Protein AF-A0A139Q4Y0-F1 (afdb_monomer_lite)

Secondary structure (DSSP, 8-state):
-PPPHHHHHHHHHHHHHHHHHHHHHHHHHHHHHHHHHHHHHHHHHHHHHHHHHHHHHHHHHHHHHHHHHHHHHTT-HHHHHHHHHHHHHHHHHHHHHHHHHHHHH--

Foldseek 3Di:
DDDDPVRVVVVVVVVVVVVVVVVVVVVVVVVVVVVVVVVVVVVLVVVLVVLLVVLVVQLVVLVVQLVVLVVVCVVPVVSSVVSNVVSVVSNVVSVVSNVVSVVVVVD

Radius of gyration: 31.92 Å; chains: 1; bounding box: 66×13×91 Å

Sequence (107 aa):
MKKTMLEKTIDYIAKQNQRVRQQQIRHHEVIQKQKKLQKEQFYRLTQGESGIRHSRLGVKCGYATLTGGLITTLFSPWNGLGIMTIGGITVLSNLYHIKRIEAKLKK

Organism: Streptococcus oralis (NCBI:txid1303)

Structure (mmCIF, N/CA/C/O backbone):
data_AF-A0A139Q4Y0-F1
#
_entry.id   AF-A0A139Q4Y0-F1
#
loop_
_atom_site.group_PDB
_atom_site.id
_atom_site.type_symbol
_atom_site.label_atom_id
_atom_site.label_alt_id
_atom_site.label_comp_id
_atom_site.label_asym_id
_atom_site.label_entity_id
_atom_site.label_seq_id
_atom_site.pdbx_PDB_ins_code
_atom_site.Cartn_x
_atom_site.Cartn_y
_atom_site.Cartn_z
_atom_site.occupancy
_atom_site.B_iso_or_equiv
_atom_site.auth_seq_id
_atom_site.auth_comp_id
_atom_site.auth_asym_id
_atom_site.auth_atom_id
_atom_site.pdbx_PDB_model_num
ATOM 1 N N . MET A 1 1 ? -37.934 -5.855 61.902 1.00 52.56 1 MET A N 1
ATOM 2 C CA . MET A 1 1 ? -37.779 -4.384 62.001 1.00 52.56 1 MET A CA 1
ATOM 3 C C . MET A 1 1 ? -37.779 -3.785 60.602 1.00 52.56 1 MET A C 1
ATOM 5 O O . MET A 1 1 ? -37.134 -4.343 59.721 1.00 52.56 1 MET A O 1
ATOM 9 N N . LYS A 1 2 ? -38.541 -2.710 60.363 1.00 59.38 2 LYS A N 1
ATOM 10 C CA . LYS A 1 2 ? -38.545 -2.004 59.069 1.00 59.38 2 LYS A CA 1
ATOM 11 C C . LYS A 1 2 ? -37.318 -1.087 59.016 1.00 59.38 2 LYS A C 1
ATOM 13 O O . LYS A 1 2 ? -37.144 -0.295 59.935 1.00 59.38 2 LYS A O 1
ATOM 18 N N . LYS A 1 3 ? -36.500 -1.189 57.959 1.00 67.19 3 LYS A N 1
ATOM 19 C CA . LYS A 1 3 ? -35.379 -0.260 57.720 1.00 67.19 3 LYS A CA 1
ATOM 20 C C . LYS A 1 3 ? -35.887 1.181 57.732 1.00 67.19 3 LYS A C 1
ATOM 22 O O . LYS A 1 3 ? -36.920 1.471 57.112 1.00 67.19 3 LYS A O 1
ATOM 27 N N . THR A 1 4 ? -35.161 2.055 58.418 1.00 78.62 4 THR A N 1
ATOM 28 C CA . THR A 1 4 ? -35.503 3.480 58.511 1.00 78.62 4 THR A CA 1
ATOM 29 C C . THR A 1 4 ? -35.376 4.148 57.137 1.00 78.62 4 THR A C 1
ATOM 31 O O . THR A 1 4 ? -34.664 3.659 56.255 1.00 78.62 4 THR A O 1
ATOM 34 N N . MET A 1 5 ? -36.086 5.260 56.908 1.00 77.19 5 MET A N 1
ATOM 35 C CA . MET A 1 5 ? -36.006 5.975 55.620 1.00 77.19 5 MET A CA 1
ATOM 36 C C . MET A 1 5 ? -34.571 6.408 55.286 1.00 77.19 5 MET A C 1
ATOM 38 O O . MET A 1 5 ? -34.197 6.430 54.119 1.00 77.19 5 MET A O 1
ATOM 42 N N . LEU A 1 6 ? -33.753 6.670 56.306 1.00 77.62 6 LEU A N 1
ATOM 43 C CA . LEU A 1 6 ? -32.360 7.080 56.163 1.00 77.62 6 LEU A CA 1
ATOM 44 C C . LEU A 1 6 ? -31.473 5.936 55.640 1.00 77.62 6 LEU A C 1
ATOM 46 O O . LEU A 1 6 ? -30.736 6.121 54.674 1.00 77.62 6 LEU A O 1
ATOM 50 N N . GLU A 1 7 ? -31.626 4.724 56.185 1.00 77.38 7 GLU A N 1
ATOM 51 C CA . GLU A 1 7 ? -30.926 3.527 55.694 1.00 77.38 7 GLU A CA 1
ATOM 52 C C . GLU A 1 7 ? -31.316 3.172 54.256 1.00 77.38 7 GLU A C 1
ATOM 54 O O . GLU A 1 7 ? -30.459 2.786 53.465 1.00 77.38 7 GLU A O 1
ATOM 59 N N . LYS A 1 8 ? -32.596 3.329 53.888 1.00 82.06 8 LYS A N 1
ATOM 60 C CA . LYS A 1 8 ? -33.056 3.093 52.508 1.00 82.06 8 LYS A CA 1
ATOM 61 C C . LYS A 1 8 ? -32.425 4.072 51.518 1.00 82.06 8 LYS A C 1
ATOM 63 O O . LYS A 1 8 ? -32.078 3.664 50.411 1.00 82.06 8 LYS A O 1
ATOM 68 N N . THR A 1 9 ? -32.262 5.334 51.908 1.00 82.25 9 THR A N 1
ATOM 69 C CA . THR A 1 9 ? -31.626 6.363 51.073 1.00 82.25 9 THR A CA 1
ATOM 70 C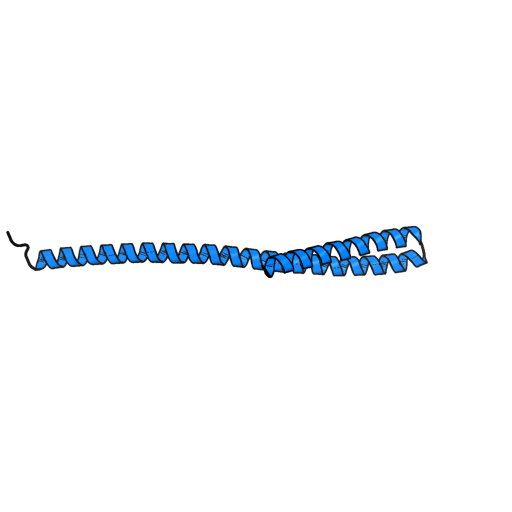 C . THR A 1 9 ? -30.131 6.097 50.900 1.00 82.25 9 THR A C 1
ATOM 72 O O . THR A 1 9 ? -29.624 6.203 49.784 1.00 82.25 9 THR A O 1
ATOM 75 N N . ILE A 1 10 ? -29.432 5.671 51.958 1.00 85.56 10 ILE A N 1
ATOM 76 C CA . ILE A 1 10 ? -28.011 5.292 51.886 1.00 85.56 10 ILE A CA 1
ATOM 77 C C . ILE A 1 10 ? -27.817 4.070 50.974 1.00 85.56 10 ILE A C 1
ATOM 79 O O . ILE A 1 10 ? -26.978 4.113 50.072 1.00 85.56 10 ILE A O 1
ATOM 83 N N . ASP A 1 11 ? -28.636 3.022 51.140 1.00 85.00 11 ASP A N 1
ATOM 84 C CA . ASP A 1 11 ? -28.620 1.835 50.267 1.00 85.00 11 ASP A CA 1
ATOM 85 C C . ASP A 1 11 ? -28.881 2.227 48.801 1.00 85.00 11 ASP A C 1
ATOM 87 O O . ASP A 1 11 ? -28.227 1.731 47.881 1.00 85.00 11 ASP A O 1
ATOM 91 N N . TYR A 1 12 ? -29.822 3.148 48.565 1.00 85.62 12 TYR A N 1
ATOM 92 C CA . TYR A 1 12 ? -30.154 3.631 47.227 1.00 85.62 12 TYR A CA 1
ATOM 93 C C . TYR A 1 12 ? -28.986 4.384 46.573 1.00 85.62 12 TYR A C 1
ATOM 95 O O . TYR A 1 12 ? -28.646 4.095 45.422 1.00 85.62 12 TYR A O 1
ATOM 103 N N . ILE A 1 13 ? -28.331 5.294 47.302 1.00 86.88 13 ILE A N 1
ATOM 104 C CA . ILE A 1 13 ? -27.165 6.049 46.815 1.00 86.88 13 ILE A CA 1
ATOM 105 C C . ILE A 1 13 ? -25.997 5.105 46.517 1.00 86.88 13 ILE A C 1
ATOM 107 O O . ILE A 1 13 ? -25.391 5.208 45.449 1.00 86.88 13 ILE A O 1
ATOM 111 N N . ALA A 1 14 ? -25.711 4.142 47.399 1.00 88.00 14 ALA A N 1
ATOM 112 C CA . ALA A 1 14 ? -24.658 3.152 47.180 1.00 88.00 14 ALA A CA 1
ATOM 113 C C . ALA A 1 14 ? -24.908 2.333 45.901 1.00 88.00 14 ALA A C 1
ATOM 115 O O . ALA A 1 14 ? -24.014 2.171 45.065 1.00 88.00 14 ALA A O 1
ATOM 116 N N . LYS A 1 15 ? -26.156 1.895 45.689 1.00 88.88 15 LYS A N 1
ATOM 117 C CA . LYS A 1 15 ? -26.559 1.122 44.506 1.00 88.88 15 LYS A CA 1
ATOM 118 C C . LYS A 1 15 ? -26.484 1.946 43.219 1.00 88.88 15 LYS A C 1
ATOM 120 O O . LYS A 1 15 ? -26.072 1.421 42.185 1.00 88.88 15 LYS A O 1
ATOM 125 N N . GLN A 1 16 ? -26.853 3.227 43.2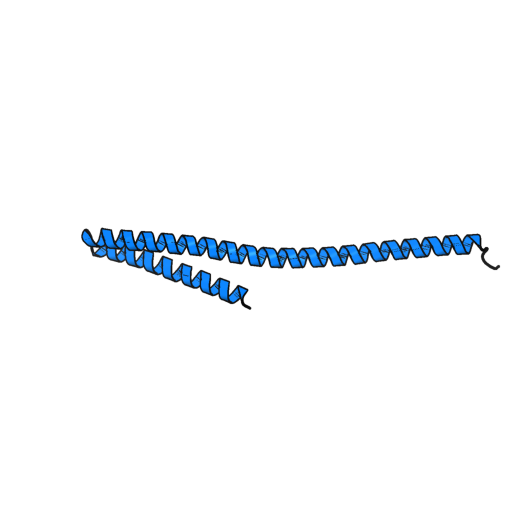69 1.00 86.62 16 GLN A N 1
ATOM 126 C CA . GLN A 1 16 ? -26.707 4.149 42.138 1.00 86.62 16 GLN A CA 1
ATOM 127 C C . GLN A 1 16 ? -25.235 4.380 41.792 1.00 86.62 16 GLN A C 1
ATOM 129 O O . GLN A 1 16 ? -24.847 4.241 40.635 1.00 86.62 16 GLN A O 1
ATOM 134 N N . ASN A 1 17 ? -24.391 4.627 42.792 1.00 89.19 17 ASN A N 1
ATOM 135 C CA . ASN A 1 17 ? -22.966 4.871 42.585 1.00 89.19 17 ASN A CA 1
ATOM 136 C C . ASN A 1 17 ? -22.256 3.639 41.984 1.00 89.19 17 ASN A C 1
ATOM 138 O O . ASN A 1 17 ? -21.430 3.751 41.076 1.00 89.19 17 ASN A O 1
ATOM 142 N N . GLN A 1 18 ? -22.653 2.434 42.407 1.00 88.56 18 GLN A N 1
ATOM 143 C CA . GLN A 1 18 ? -22.175 1.182 41.821 1.00 88.56 18 GLN A CA 1
ATOM 144 C C . GLN A 1 18 ? -22.618 1.003 40.357 1.00 88.56 18 GLN A C 1
ATOM 146 O O . GLN A 1 18 ? -21.817 0.574 39.523 1.00 88.56 18 GLN A O 1
ATOM 151 N N . ARG A 1 19 ? -23.860 1.371 40.011 1.00 89.12 19 ARG A N 1
ATOM 152 C CA . ARG A 1 19 ? -24.363 1.336 38.622 1.00 89.12 19 ARG A CA 1
ATOM 153 C C . ARG A 1 19 ? -23.633 2.327 37.721 1.00 89.12 19 ARG A C 1
ATOM 155 O O . ARG A 1 19 ? -23.260 1.952 36.611 1.00 89.12 19 ARG A O 1
ATOM 162 N N . VAL A 1 20 ? -23.397 3.547 38.204 1.00 88.81 20 VAL A N 1
ATOM 163 C CA . VAL A 1 20 ? -22.661 4.589 37.472 1.00 88.81 20 VAL A CA 1
ATOM 164 C C . VAL A 1 20 ? -21.223 4.143 37.210 1.00 88.81 20 VAL A C 1
ATOM 166 O O . VAL A 1 20 ? -20.762 4.218 36.072 1.00 88.81 20 VAL A O 1
ATOM 169 N N . ARG A 1 21 ? -20.536 3.575 38.214 1.00 87.00 21 ARG A N 1
ATOM 170 C CA . ARG A 1 21 ? -19.193 2.999 38.026 1.00 87.00 21 ARG A CA 1
ATOM 171 C C . ARG A 1 21 ? -19.182 1.879 36.988 1.00 87.00 21 ARG A C 1
ATOM 173 O O . ARG A 1 21 ? -18.333 1.874 36.102 1.00 87.00 21 ARG A O 1
ATOM 180 N N . GLN A 1 22 ? -20.137 0.952 37.052 1.00 87.94 22 GLN A N 1
ATOM 181 C CA . GLN A 1 22 ? -20.239 -0.121 36.059 1.00 87.94 22 GLN A CA 1
ATOM 182 C C . GLN A 1 22 ? -20.533 0.408 34.651 1.00 87.94 22 GLN A C 1
ATOM 184 O O . GLN A 1 22 ? -19.983 -0.106 33.679 1.00 87.94 22 GLN A O 1
ATOM 189 N N . GLN A 1 23 ? -21.375 1.435 34.519 1.00 86.31 23 GLN A N 1
ATOM 190 C CA . GLN A 1 23 ? -21.620 2.087 33.234 1.00 86.31 23 GLN A CA 1
ATOM 191 C C . GLN A 1 23 ? -20.350 2.748 32.697 1.00 86.31 23 GLN A C 1
ATOM 193 O O . GLN A 1 23 ? -20.006 2.505 31.544 1.00 86.31 23 GLN A O 1
ATOM 198 N N . GLN A 1 24 ? -19.619 3.507 33.518 1.00 86.50 24 GLN A N 1
ATOM 199 C CA . GLN A 1 24 ? -18.354 4.124 33.108 1.00 86.50 24 GLN A CA 1
ATOM 200 C C . GLN A 1 24 ? -17.345 3.093 32.597 1.00 86.50 24 GLN A C 1
ATOM 202 O O . GLN A 1 24 ? -16.759 3.307 31.538 1.00 86.50 24 GLN A O 1
ATOM 207 N N . ILE A 1 25 ? -17.184 1.965 33.295 1.00 88.81 25 ILE A N 1
ATOM 208 C CA . ILE A 1 25 ? -16.272 0.890 32.875 1.00 88.81 25 ILE A CA 1
ATOM 209 C C . ILE A 1 25 ? -16.696 0.332 31.510 1.00 88.81 25 ILE A C 1
ATOM 211 O O . ILE A 1 25 ? -15.881 0.278 30.591 1.00 88.81 25 ILE A O 1
ATOM 215 N N . ARG A 1 26 ? -17.987 0.018 31.328 1.00 86.88 26 ARG A N 1
ATOM 216 C CA . ARG A 1 26 ? -18.508 -0.478 30.042 1.00 86.88 26 ARG A CA 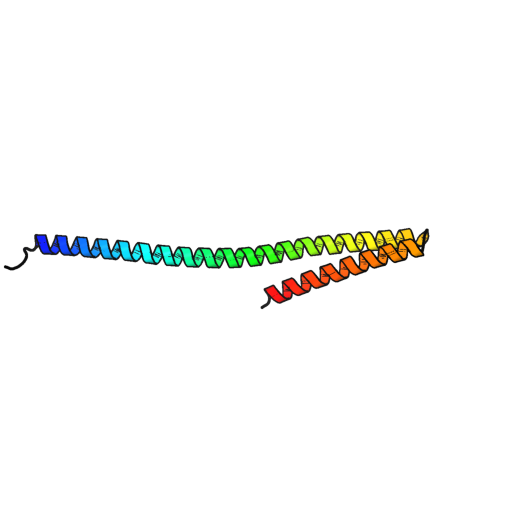1
ATOM 217 C C . ARG A 1 26 ? -18.308 0.523 28.904 1.00 86.88 26 ARG A C 1
ATOM 219 O O . ARG A 1 26 ? -17.881 0.138 27.819 1.00 86.88 26 ARG A O 1
ATOM 226 N N . HIS A 1 27 ? -18.591 1.805 29.133 1.00 84.75 27 HIS A N 1
ATOM 227 C CA . HIS A 1 27 ? -18.379 2.842 28.122 1.00 84.75 27 HIS A CA 1
ATOM 228 C C . HIS A 1 27 ? -16.899 2.983 27.769 1.00 84.75 27 HIS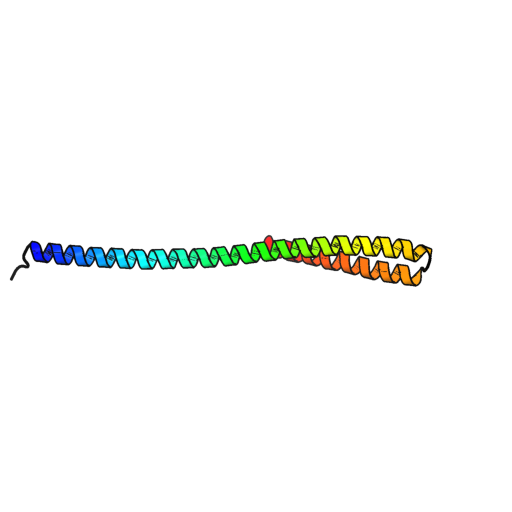 A C 1
ATOM 230 O O . HIS A 1 27 ? -16.560 3.090 26.591 1.00 84.75 27 HIS A O 1
ATOM 236 N N . HIS A 1 28 ? -16.015 2.927 28.764 1.00 86.94 28 HIS A N 1
ATOM 237 C CA . HIS A 1 28 ? -14.579 3.012 28.543 1.00 86.94 28 HIS A CA 1
ATOM 238 C C . HIS A 1 28 ? -14.065 1.840 27.696 1.00 86.94 28 HIS A C 1
ATOM 240 O O . HIS A 1 28 ? -13.335 2.056 26.729 1.00 86.94 28 HIS A O 1
ATOM 246 N N . GLU A 1 29 ? -14.502 0.614 27.987 1.00 88.25 29 GLU A N 1
ATOM 247 C CA . GLU A 1 29 ? -14.151 -0.574 27.203 1.00 88.25 29 GLU A CA 1
ATOM 248 C C . GLU A 1 29 ? -14.656 -0.498 25.758 1.00 88.25 29 GLU A C 1
ATOM 250 O O . GLU A 1 29 ? -13.920 -0.827 24.825 1.00 88.25 29 GLU A O 1
ATOM 255 N N . VAL A 1 30 ? -15.893 -0.036 25.545 1.00 90.75 30 VAL A N 1
ATOM 256 C CA . VAL A 1 30 ? -16.457 0.138 24.198 1.00 90.75 30 VAL A CA 1
ATOM 257 C C . VAL A 1 30 ? -15.675 1.193 23.413 1.00 90.75 30 VAL A C 1
ATOM 259 O O . VAL A 1 30 ? -15.307 0.950 22.263 1.00 90.75 30 VAL A O 1
ATOM 262 N N . ILE A 1 31 ? -15.349 2.331 24.034 1.00 89.88 31 ILE A N 1
ATOM 263 C CA . ILE A 1 31 ? -14.556 3.397 23.404 1.00 89.88 31 ILE A CA 1
ATOM 264 C C . ILE A 1 31 ? -13.144 2.901 23.075 1.00 89.88 31 ILE A C 1
ATOM 266 O O . ILE A 1 31 ? -12.636 3.174 21.987 1.00 89.88 31 ILE A O 1
ATOM 270 N N . GLN A 1 32 ? -12.505 2.145 23.972 1.00 88.00 32 GLN A N 1
ATOM 271 C CA . GLN A 1 32 ? -11.190 1.565 23.701 1.00 88.00 32 GLN A CA 1
ATOM 272 C C . GLN A 1 32 ? -11.230 0.570 22.537 1.00 88.00 32 GLN A C 1
ATOM 274 O O . GLN A 1 32 ? -10.362 0.620 21.662 1.00 88.00 32 GLN A O 1
ATOM 279 N N . LYS A 1 33 ? -12.252 -0.293 22.478 1.00 88.38 33 LYS A N 1
ATOM 280 C CA . LYS A 1 33 ? -12.448 -1.221 21.355 1.00 88.38 33 LYS A CA 1
ATOM 281 C C . LYS A 1 33 ? -12.619 -0.468 20.035 1.00 88.38 33 LYS A C 1
ATOM 283 O O . LYS A 1 33 ? -11.951 -0.811 19.061 1.00 88.38 33 LYS A O 1
ATOM 288 N N . GLN A 1 34 ? -13.429 0.593 20.013 1.00 84.56 34 GLN A N 1
ATOM 289 C CA . GLN A 1 34 ? -13.601 1.425 18.818 1.00 84.56 34 GLN A CA 1
ATOM 290 C C . GLN A 1 34 ? -12.308 2.139 18.404 1.00 84.56 34 GLN A C 1
ATOM 292 O O . GLN A 1 34 ? -11.955 2.113 17.228 1.00 84.56 34 GLN A O 1
ATOM 297 N N . LYS A 1 35 ? -11.550 2.710 19.352 1.00 86.25 35 LYS A N 1
ATOM 298 C CA . LYS A 1 35 ? -10.245 3.328 19.060 1.00 86.25 35 LYS A CA 1
ATOM 299 C C . LYS A 1 35 ? -9.254 2.331 18.466 1.00 86.25 35 LYS A C 1
ATOM 301 O O . LYS A 1 35 ? -8.520 2.683 17.547 1.00 86.25 35 LYS A O 1
ATOM 306 N N . LYS A 1 36 ? -9.221 1.095 18.975 1.00 86.69 36 LYS A N 1
ATOM 307 C CA . LYS A 1 36 ? -8.326 0.048 18.463 1.00 86.69 36 LYS A CA 1
ATOM 308 C C . LYS A 1 36 ? -8.682 -0.330 17.022 1.00 86.69 36 LYS A C 1
ATOM 310 O O . LYS A 1 36 ? -7.791 -0.360 16.179 1.00 86.69 36 LYS A O 1
ATOM 315 N N . LEU A 1 37 ? -9.972 -0.520 16.738 1.00 84.25 37 LEU A N 1
ATOM 316 C CA . LEU A 1 37 ? -10.486 -0.781 15.389 1.00 84.25 37 LEU A CA 1
ATOM 317 C C . LEU A 1 37 ? -10.170 0.366 14.419 1.00 84.25 37 LEU A C 1
ATOM 319 O O . LEU A 1 37 ? -9.613 0.122 13.350 1.00 84.25 37 LEU A O 1
ATOM 323 N N . GLN A 1 38 ? -10.442 1.615 14.810 1.00 80.44 38 GLN A N 1
ATOM 324 C CA . GLN A 1 38 ? -10.126 2.783 13.982 1.00 80.44 38 GLN A CA 1
ATOM 325 C C . GLN A 1 38 ? -8.625 2.915 13.717 1.00 80.44 38 GLN A C 1
ATOM 327 O O . GLN A 1 38 ? -8.225 3.193 12.591 1.00 80.44 38 GLN A O 1
ATOM 332 N N . LYS A 1 39 ? -7.777 2.690 14.728 1.00 79.25 39 LYS A N 1
ATOM 333 C CA . LYS A 1 39 ? -6.319 2.775 14.574 1.00 79.25 39 LYS A CA 1
ATOM 334 C C . LYS A 1 39 ? -5.790 1.714 13.612 1.00 79.25 39 LYS A C 1
ATOM 336 O O . LYS A 1 39 ? -4.892 2.005 12.829 1.00 79.25 39 LYS A O 1
ATOM 341 N N . GLU A 1 40 ? -6.350 0.507 13.643 1.00 80.06 40 GLU A N 1
ATOM 342 C CA . GLU A 1 40 ? -5.967 -0.569 12.729 1.00 80.06 40 GLU A CA 1
ATOM 343 C C . GLU A 1 40 ? -6.419 -0.287 11.289 1.00 80.06 40 GLU A C 1
ATOM 345 O O . GLU A 1 40 ? -5.637 -0.460 10.355 1.00 80.06 40 GLU A O 1
ATOM 350 N N . GLN A 1 41 ? -7.642 0.219 11.101 1.00 77.19 41 GLN A N 1
ATOM 351 C CA . GLN A 1 41 ? -8.127 0.658 9.789 1.00 77.19 41 GLN A CA 1
ATOM 352 C C . GLN A 1 41 ? -7.284 1.808 9.233 1.00 77.19 41 GLN A C 1
ATOM 354 O O . GLN A 1 41 ? -6.841 1.747 8.088 1.00 77.19 41 GLN A O 1
ATOM 359 N N . PHE A 1 42 ? -6.995 2.817 10.056 1.00 75.75 42 PHE A N 1
ATOM 360 C CA . PHE A 1 42 ? -6.161 3.949 9.665 1.00 75.75 42 PHE A CA 1
ATOM 361 C C . PHE A 1 42 ? -4.743 3.498 9.310 1.00 75.75 42 PHE A C 1
ATOM 363 O O . PHE A 1 42 ? -4.231 3.873 8.264 1.00 75.75 42 PHE A O 1
ATOM 370 N N . TYR A 1 43 ? -4.139 2.613 10.107 1.00 72.94 43 TYR A N 1
ATOM 371 C CA . TYR A 1 43 ? -2.822 2.051 9.811 1.00 72.94 43 TYR A CA 1
ATOM 372 C C . TYR A 1 43 ? -2.794 1.315 8.465 1.00 72.94 43 TYR A C 1
ATOM 374 O O . TYR A 1 43 ? -1.870 1.519 7.683 1.00 72.94 43 TYR A O 1
ATOM 382 N N . ARG A 1 44 ? -3.819 0.510 8.150 1.00 69.75 44 ARG A N 1
ATOM 383 C CA . ARG A 1 44 ? -3.929 -0.174 6.849 1.00 69.75 44 ARG A CA 1
ATOM 384 C C . ARG A 1 44 ? -4.079 0.812 5.688 1.00 69.75 44 ARG A C 1
ATOM 386 O O . ARG A 1 44 ? -3.444 0.614 4.654 1.00 69.75 44 ARG A O 1
ATOM 393 N N . LEU A 1 45 ? -4.861 1.880 5.863 1.00 69.75 45 LEU A N 1
ATOM 394 C CA . LEU A 1 45 ? -5.008 2.951 4.870 1.00 69.75 45 LEU A CA 1
ATOM 395 C C . LEU A 1 45 ? -3.686 3.699 4.651 1.00 69.75 45 LEU A C 1
ATOM 397 O O . LEU A 1 45 ? -3.237 3.824 3.515 1.00 69.75 45 LEU A O 1
ATOM 401 N N . THR A 1 46 ? -3.007 4.108 5.727 1.00 70.69 46 THR A N 1
ATOM 402 C CA . THR A 1 46 ? -1.702 4.782 5.662 1.00 70.69 46 THR A CA 1
ATOM 403 C C . THR A 1 46 ? -0.616 3.871 5.080 1.00 70.69 46 THR A C 1
ATOM 405 O O . THR A 1 46 ? 0.244 4.330 4.328 1.00 70.69 46 THR A O 1
ATOM 408 N N . GLN A 1 47 ? -0.643 2.568 5.376 1.00 70.31 47 GLN A N 1
ATOM 409 C CA . GLN A 1 47 ? 0.267 1.581 4.784 1.00 70.31 47 GLN A CA 1
ATOM 410 C C . GLN A 1 47 ? -0.016 1.378 3.285 1.00 70.31 47 GLN A C 1
ATOM 412 O O . GLN A 1 47 ? 0.916 1.255 2.492 1.00 70.31 47 GLN A O 1
ATOM 417 N N . GLY A 1 48 ? -1.288 1.417 2.878 1.00 71.62 48 GLY A N 1
ATOM 418 C CA . GLY A 1 48 ? -1.692 1.450 1.473 1.00 71.62 48 GLY A CA 1
ATOM 419 C C . GLY A 1 48 ? -1.196 2.704 0.748 1.00 71.62 48 GLY A C 1
ATOM 420 O O . GLY A 1 48 ? -0.530 2.593 -0.279 1.00 71.62 48 GLY A O 1
ATOM 421 N N . GLU A 1 49 ? -1.442 3.894 1.300 1.00 72.38 49 GLU A N 1
ATOM 422 C CA . GLU A 1 49 ? -1.007 5.170 0.713 1.00 72.38 49 GLU A CA 1
ATOM 423 C C . GLU A 1 49 ? 0.514 5.309 0.638 1.00 72.38 49 GLU A C 1
ATOM 425 O O . GLU A 1 49 ? 1.053 5.736 -0.385 1.00 72.38 49 GLU A O 1
ATOM 430 N N . SER A 1 50 ? 1.228 4.942 1.704 1.00 71.38 50 SER A N 1
ATOM 431 C CA . SER A 1 50 ? 2.694 4.968 1.723 1.00 71.38 50 SER A CA 1
ATOM 432 C C . SER A 1 50 ? 3.288 3.965 0.734 1.00 71.38 50 SER A C 1
ATOM 434 O O . SER A 1 50 ? 4.230 4.313 0.019 1.00 71.38 50 SER A O 1
ATOM 436 N N . GLY A 1 51 ? 2.690 2.775 0.606 1.00 72.62 51 GLY A N 1
ATOM 437 C CA . GLY A 1 51 ? 3.033 1.795 -0.424 1.00 72.62 51 GLY A CA 1
ATOM 438 C C . GLY A 1 51 ? 2.819 2.332 -1.841 1.00 72.62 51 GLY A C 1
ATOM 439 O O . GLY A 1 51 ? 3.715 2.232 -2.677 1.00 72.62 51 GLY A O 1
ATOM 440 N N . ILE A 1 52 ? 1.685 2.994 -2.100 1.00 74.44 52 ILE A N 1
ATOM 441 C CA . ILE A 1 52 ? 1.403 3.643 -3.391 1.00 74.44 52 ILE A CA 1
ATOM 442 C C . ILE A 1 52 ? 2.411 4.766 -3.672 1.00 74.44 52 ILE A C 1
ATOM 444 O O . ILE A 1 52 ? 2.927 4.862 -4.787 1.00 74.44 52 ILE A O 1
ATOM 448 N N . ARG A 1 53 ? 2.743 5.604 -2.679 1.00 74.31 53 ARG A N 1
ATOM 449 C CA . ARG A 1 53 ? 3.756 6.667 -2.820 1.00 74.31 53 ARG A CA 1
ATOM 450 C C . ARG A 1 53 ? 5.132 6.105 -3.153 1.00 74.31 53 ARG A C 1
ATOM 452 O O . ARG A 1 53 ? 5.784 6.628 -4.056 1.00 74.31 53 ARG A O 1
ATOM 459 N N . HIS A 1 54 ? 5.563 5.061 -2.450 1.00 76.38 54 HIS A N 1
ATOM 460 C CA . HIS A 1 54 ? 6.859 4.433 -2.682 1.00 76.38 54 HIS A CA 1
ATOM 461 C C . HIS A 1 54 ? 6.931 3.821 -4.084 1.00 76.38 54 HIS A C 1
ATOM 463 O O . HIS A 1 54 ? 7.849 4.125 -4.844 1.00 76.38 54 HIS A O 1
ATOM 469 N N . SER A 1 55 ? 5.907 3.066 -4.489 1.00 77.50 55 SER A N 1
ATOM 470 C CA . SER A 1 55 ? 5.844 2.516 -5.843 1.00 77.50 55 SER A CA 1
ATOM 471 C C . SER A 1 55 ? 5.764 3.605 -6.916 1.00 77.50 55 SER A C 1
ATOM 473 O O . SER A 1 55 ? 6.382 3.467 -7.966 1.00 77.50 55 SER A O 1
ATOM 475 N N . ARG A 1 56 ? 5.093 4.738 -6.668 1.00 80.38 56 ARG A N 1
ATOM 476 C CA . ARG A 1 56 ? 5.062 5.868 -7.614 1.00 80.38 56 ARG A CA 1
ATOM 477 C C . ARG A 1 56 ? 6.440 6.511 -7.797 1.00 80.38 56 ARG A C 1
ATOM 479 O O . ARG A 1 56 ? 6.774 6.910 -8.912 1.00 80.38 56 ARG A O 1
ATOM 486 N N . LEU A 1 57 ? 7.245 6.599 -6.736 1.00 81.94 57 LEU A N 1
ATOM 487 C CA . LEU A 1 57 ? 8.650 7.011 -6.838 1.00 81.94 57 LEU A CA 1
ATOM 488 C C . LEU A 1 57 ? 9.476 5.975 -7.616 1.00 81.94 57 LEU A C 1
ATOM 490 O O . LEU A 1 57 ? 10.254 6.360 -8.485 1.00 81.94 57 LEU A O 1
ATOM 494 N N . GLY A 1 58 ? 9.239 4.682 -7.385 1.00 81.38 58 GLY A N 1
ATOM 495 C CA . GLY A 1 58 ? 9.857 3.591 -8.143 1.00 81.38 58 GLY A CA 1
ATOM 496 C C . GLY A 1 58 ? 9.536 3.629 -9.642 1.00 81.38 58 GLY A C 1
ATOM 497 O O . GLY A 1 58 ? 10.431 3.445 -10.463 1.00 81.38 58 GLY A O 1
ATOM 498 N N . VAL A 1 59 ? 8.298 3.969 -10.021 1.00 87.50 59 VAL A N 1
ATOM 499 C CA . VAL A 1 59 ? 7.910 4.191 -11.427 1.00 87.50 59 VAL A CA 1
ATOM 500 C C . VAL A 1 59 ? 8.680 5.365 -12.038 1.00 87.50 59 VAL A C 1
ATOM 502 O O . VAL A 1 59 ? 9.213 5.236 -13.136 1.00 87.50 59 VAL A O 1
ATOM 505 N N . LYS A 1 60 ? 8.780 6.504 -11.338 1.00 88.62 60 LYS A N 1
ATOM 506 C CA . LYS A 1 60 ? 9.553 7.665 -11.823 1.00 88.62 60 LYS A CA 1
ATOM 507 C C . LYS A 1 60 ? 11.032 7.325 -12.016 1.00 88.62 60 LYS A C 1
ATOM 509 O O . LYS A 1 60 ? 11.611 7.706 -13.028 1.00 88.62 60 LYS A O 1
ATOM 514 N N . CYS A 1 61 ? 11.614 6.594 -11.066 1.00 87.25 61 CYS A N 1
ATOM 515 C CA . CYS A 1 61 ? 12.986 6.107 -11.157 1.00 87.25 61 CYS A CA 1
ATOM 516 C C . CYS A 1 61 ? 13.164 5.194 -12.378 1.00 87.25 61 CYS A C 1
ATOM 518 O O . CYS A 1 61 ? 14.045 5.435 -13.195 1.00 87.25 61 CYS A O 1
ATOM 520 N N . GLY A 1 62 ? 12.262 4.228 -12.575 1.00 86.06 62 GLY A N 1
ATOM 521 C CA . GLY A 1 62 ? 12.303 3.333 -13.730 1.00 86.06 62 GLY A CA 1
ATOM 522 C C . GLY A 1 62 ? 12.203 4.063 -15.077 1.00 86.06 62 GLY A C 1
ATOM 523 O O . GLY A 1 62 ? 12.910 3.694 -16.012 1.00 86.06 62 GLY A O 1
ATOM 524 N N . TYR A 1 63 ? 11.413 5.141 -15.175 1.00 88.44 63 TYR A N 1
ATOM 525 C CA . TYR A 1 63 ? 11.392 6.000 -16.368 1.00 88.44 63 TYR A CA 1
ATOM 526 C C . TYR A 1 63 ? 12.712 6.746 -16.587 1.00 88.44 63 TYR A C 1
ATOM 528 O O . TYR A 1 63 ? 13.194 6.796 -17.714 1.00 88.44 63 TYR A O 1
ATOM 536 N N . ALA A 1 64 ? 13.325 7.287 -15.532 1.00 91.00 64 ALA A N 1
ATOM 537 C CA . ALA A 1 64 ? 14.649 7.898 -15.637 1.00 91.00 64 ALA A CA 1
ATOM 538 C C . ALA A 1 64 ? 15.711 6.879 -16.090 1.00 91.00 64 ALA A C 1
ATOM 540 O O . ALA A 1 64 ? 16.522 7.189 -16.961 1.00 91.00 64 ALA A O 1
ATOM 541 N N . THR A 1 65 ? 15.666 5.648 -15.569 1.00 89.31 65 THR A N 1
ATOM 542 C CA . THR A 1 65 ? 16.540 4.549 -16.004 1.00 89.31 65 THR A CA 1
ATOM 543 C C . THR A 1 65 ? 16.295 4.168 -17.463 1.00 89.31 65 THR A C 1
ATOM 545 O O . THR A 1 65 ? 17.257 3.966 -18.194 1.00 89.31 65 THR A O 1
ATOM 548 N N . LEU A 1 66 ? 15.038 4.118 -17.917 1.00 90.69 66 LEU A N 1
ATOM 549 C CA . LEU A 1 66 ? 14.699 3.876 -19.324 1.00 90.69 66 LEU A CA 1
ATOM 550 C C . LEU A 1 66 ? 15.293 4.948 -20.237 1.00 90.69 66 LEU A C 1
ATOM 552 O O . LEU A 1 66 ? 15.976 4.606 -21.196 1.00 90.69 66 LEU A O 1
ATOM 556 N N . THR A 1 67 ? 15.089 6.229 -19.921 1.00 90.69 67 THR A N 1
ATOM 557 C CA . THR A 1 67 ? 15.648 7.341 -20.702 1.00 90.69 67 THR A CA 1
ATOM 558 C C . THR A 1 67 ? 17.176 7.312 -20.702 1.00 90.69 67 THR A C 1
ATOM 560 O O . THR A 1 67 ? 17.790 7.481 -21.752 1.00 90.69 67 THR A O 1
ATOM 563 N N . GLY A 1 68 ? 17.797 7.036 -19.551 1.00 89.75 68 GLY A N 1
ATOM 564 C CA . GLY A 1 68 ? 19.245 6.864 -19.444 1.00 89.75 68 GLY A CA 1
ATOM 565 C C . GLY A 1 68 ? 19.755 5.711 -20.308 1.00 89.75 68 GLY A C 1
ATOM 566 O O . GLY A 1 68 ? 20.683 5.898 -21.085 1.00 89.75 68 GLY A O 1
ATOM 567 N N . GLY A 1 69 ? 19.098 4.550 -20.252 1.00 90.81 69 GLY A N 1
ATOM 568 C CA . GLY A 1 69 ? 19.426 3.400 -21.092 1.00 90.81 69 GLY A CA 1
ATOM 569 C C . GLY A 1 69 ? 19.248 3.683 -22.583 1.00 90.81 69 GLY A C 1
ATOM 570 O O . GLY A 1 69 ? 20.069 3.250 -23.386 1.00 90.81 69 GLY A O 1
ATOM 571 N N . LEU A 1 70 ? 18.244 4.473 -22.960 1.00 92.00 70 LEU A N 1
ATOM 572 C CA . LEU A 1 70 ? 17.991 4.874 -24.345 1.00 92.00 70 LEU A CA 1
ATOM 573 C C . LEU A 1 70 ? 19.110 5.785 -24.875 1.00 92.00 70 LEU A C 1
ATOM 575 O O . LEU A 1 70 ? 19.610 5.563 -25.974 1.00 92.00 70 LEU A O 1
ATOM 579 N N . ILE A 1 71 ? 19.586 6.731 -24.059 1.00 92.50 71 ILE A N 1
ATOM 580 C CA . ILE A 1 71 ? 20.764 7.555 -24.377 1.00 92.50 71 ILE A CA 1
ATOM 581 C C . ILE A 1 71 ? 22.023 6.683 -24.457 1.00 92.50 71 ILE A C 1
ATOM 583 O O . ILE A 1 71 ? 22.794 6.797 -25.406 1.00 92.50 71 ILE A O 1
ATOM 587 N N . THR A 1 72 ? 22.232 5.773 -23.501 1.00 90.75 72 THR A N 1
ATOM 588 C CA . THR A 1 72 ? 23.384 4.859 -23.510 1.00 90.75 72 THR A CA 1
ATOM 589 C C . THR A 1 72 ? 23.365 3.924 -24.717 1.00 90.75 72 THR A C 1
ATOM 591 O O . THR A 1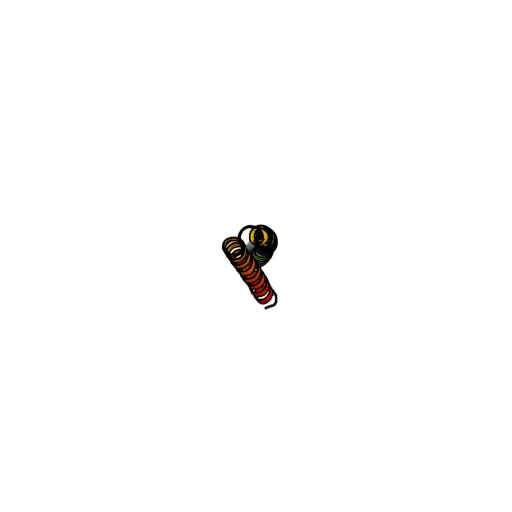 72 ? 24.428 3.603 -25.237 1.00 90.75 72 THR A O 1
ATOM 594 N N . THR A 1 73 ? 22.188 3.546 -25.221 1.00 91.81 73 THR A N 1
ATOM 595 C CA . THR A 1 73 ? 22.037 2.699 -26.418 1.00 91.81 73 THR A CA 1
ATOM 596 C C . THR A 1 73 ? 22.649 3.356 -27.658 1.00 91.81 73 THR A C 1
ATOM 598 O O . THR A 1 73 ? 23.172 2.646 -28.512 1.00 91.81 73 THR A O 1
ATOM 601 N N . LEU A 1 74 ? 22.669 4.695 -27.730 1.00 91.56 74 LEU A N 1
ATOM 602 C CA . LEU A 1 74 ? 23.288 5.439 -28.836 1.00 91.56 74 LEU A CA 1
ATOM 603 C C . LEU A 1 74 ? 24.809 5.231 -28.922 1.00 91.56 74 LEU A C 1
ATOM 605 O O . LEU A 1 74 ? 25.373 5.320 -30.007 1.00 91.56 74 LEU A O 1
ATOM 609 N N . PHE A 1 75 ? 25.468 4.945 -27.794 1.00 91.06 75 PHE A N 1
ATOM 610 C CA . PHE A 1 75 ? 26.927 4.780 -27.709 1.00 91.06 75 PHE A CA 1
ATOM 611 C C . PHE A 1 75 ? 27.355 3.339 -27.402 1.00 91.06 75 PHE A C 1
ATOM 613 O O . PHE A 1 75 ? 28.463 2.927 -27.730 1.00 91.06 75 PHE A O 1
ATOM 620 N N . SER A 1 76 ? 26.488 2.560 -26.758 1.00 90.31 76 SER A N 1
ATOM 621 C CA . SER A 1 76 ? 26.727 1.173 -26.376 1.00 90.31 76 SER A CA 1
ATOM 622 C C . SER A 1 76 ? 25.402 0.403 -26.408 1.00 90.31 76 SER A C 1
ATOM 624 O O . SER A 1 76 ? 24.700 0.330 -25.393 1.00 90.31 76 SER A O 1
ATOM 626 N N . PRO A 1 77 ? 25.038 -0.176 -27.568 1.00 89.19 77 PRO A N 1
ATOM 627 C CA . PRO A 1 77 ? 23.714 -0.756 -27.786 1.00 89.19 77 PRO A CA 1
ATOM 628 C C . PRO A 1 77 ? 23.354 -1.860 -26.790 1.00 89.19 77 PRO A C 1
ATOM 630 O O . PRO A 1 77 ? 22.250 -1.878 -26.253 1.00 89.19 77 PRO A O 1
ATOM 633 N N . TRP A 1 78 ? 24.299 -2.755 -26.487 1.00 92.38 78 TRP A N 1
ATOM 634 C CA . TRP A 1 78 ? 24.054 -3.884 -25.586 1.00 92.38 78 TRP A CA 1
ATOM 635 C C . TRP A 1 78 ? 23.893 -3.449 -24.124 1.00 92.38 78 TRP A C 1
ATOM 637 O O . TRP A 1 78 ? 22.982 -3.900 -23.428 1.00 92.38 78 TRP A O 1
ATOM 647 N N . ASN A 1 79 ? 24.727 -2.509 -23.671 1.00 89.44 79 ASN A N 1
ATOM 648 C CA . ASN A 1 79 ? 24.644 -1.974 -22.312 1.00 89.44 79 ASN A CA 1
ATOM 649 C C . ASN A 1 79 ? 23.392 -1.107 -22.129 1.00 89.44 79 ASN A C 1
ATOM 651 O O . ASN A 1 79 ? 22.701 -1.224 -21.118 1.00 89.44 79 ASN A O 1
ATOM 655 N N . GLY A 1 80 ? 23.062 -0.279 -23.122 1.00 88.88 80 GLY A N 1
ATOM 656 C CA . GLY A 1 80 ? 21.848 0.532 -23.121 1.00 88.88 80 GLY A CA 1
ATOM 657 C C . GLY A 1 80 ? 20.570 -0.311 -23.111 1.00 88.88 80 GLY A C 1
ATOM 658 O O . GLY A 1 80 ? 19.667 -0.033 -22.319 1.00 88.88 80 GLY A O 1
ATOM 659 N N . LEU A 1 81 ? 20.535 -1.404 -23.884 1.00 92.56 81 LEU A N 1
ATOM 660 C CA . LEU A 1 81 ? 19.435 -2.373 -23.870 1.00 92.56 81 LEU A CA 1
ATOM 661 C C . LEU A 1 81 ? 19.282 -3.047 -22.496 1.00 92.56 81 LEU A C 1
ATOM 663 O O . LEU A 1 81 ? 18.162 -3.194 -21.998 1.00 92.56 81 LEU A O 1
ATOM 667 N N . GLY A 1 82 ? 20.394 -3.408 -21.847 1.00 91.12 82 GLY A N 1
ATOM 668 C CA . GLY A 1 82 ? 20.390 -3.947 -20.484 1.00 91.12 82 GLY A CA 1
ATOM 669 C C . GLY A 1 82 ? 19.800 -2.966 -19.465 1.00 91.12 82 GLY A C 1
ATOM 670 O O . GLY A 1 82 ? 18.911 -3.327 -18.693 1.00 91.12 82 GLY A O 1
ATOM 671 N N . ILE A 1 83 ? 20.220 -1.699 -19.513 1.00 89.69 83 ILE A N 1
ATOM 672 C CA . ILE A 1 83 ? 19.713 -0.636 -18.629 1.00 89.69 83 ILE A CA 1
ATOM 673 C C . ILE A 1 83 ? 18.221 -0.378 -18.880 1.00 89.69 83 ILE A C 1
ATOM 675 O O . ILE A 1 83 ? 17.441 -0.294 -17.928 1.00 89.69 83 ILE A O 1
ATOM 679 N N . MET A 1 84 ? 17.796 -0.313 -20.145 1.00 91.38 84 MET A N 1
ATOM 680 C CA . MET A 1 84 ? 16.382 -0.175 -20.499 1.00 91.38 84 MET A CA 1
ATOM 681 C C . MET A 1 84 ? 15.544 -1.342 -19.977 1.00 91.38 84 MET A C 1
ATOM 683 O O . MET A 1 84 ? 14.453 -1.124 -19.457 1.00 91.38 84 MET A O 1
ATOM 687 N N . THR A 1 85 ? 16.055 -2.570 -20.061 1.00 92.19 85 THR A N 1
ATOM 688 C CA . THR A 1 85 ? 15.359 -3.761 -19.555 1.00 92.19 85 THR A CA 1
ATOM 689 C C . THR A 1 85 ? 15.142 -3.670 -18.042 1.00 92.19 85 THR A C 1
ATOM 691 O O . THR A 1 85 ? 14.029 -3.889 -17.561 1.00 92.19 85 THR A O 1
ATOM 694 N N . ILE A 1 86 ? 16.165 -3.257 -17.286 1.00 90.19 86 ILE A N 1
ATOM 695 C CA . ILE A 1 86 ? 16.068 -3.046 -15.831 1.00 90.19 86 ILE A CA 1
ATOM 696 C C . ILE A 1 86 ? 15.062 -1.933 -15.503 1.00 90.19 86 ILE A C 1
ATOM 698 O O . ILE A 1 86 ? 14.214 -2.097 -14.617 1.00 90.19 86 ILE A O 1
ATOM 702 N N . GLY A 1 87 ? 15.112 -0.816 -16.234 1.00 87.88 87 GLY A N 1
ATOM 703 C CA . GLY A 1 87 ? 14.155 0.281 -16.091 1.00 87.88 87 GLY A CA 1
ATOM 704 C C . GLY A 1 87 ? 12.716 -0.165 -16.369 1.00 87.88 87 GLY A C 1
ATOM 705 O O . GLY A 1 87 ? 11.820 0.101 -15.567 1.00 87.88 87 GLY A O 1
ATOM 706 N N . GLY A 1 88 ? 12.502 -0.930 -17.442 1.00 88.88 88 GLY A N 1
ATOM 707 C CA . GLY A 1 88 ? 11.204 -1.489 -17.821 1.00 88.88 88 GLY A CA 1
ATOM 708 C C . GLY A 1 88 ? 10.626 -2.425 -16.759 1.00 88.88 88 GLY A C 1
ATOM 709 O O . GLY A 1 88 ? 9.486 -2.233 -16.332 1.00 88.88 88 GLY A O 1
ATOM 710 N N . ILE A 1 89 ? 11.421 -3.381 -16.262 1.00 90.94 89 ILE A N 1
ATOM 711 C CA . ILE A 1 89 ? 11.015 -4.293 -15.176 1.00 90.94 89 ILE A CA 1
ATOM 712 C C . ILE A 1 89 ? 10.653 -3.500 -13.914 1.00 90.94 89 ILE A C 1
ATOM 714 O O . ILE A 1 89 ? 9.649 -3.791 -13.261 1.00 90.94 89 ILE A O 1
ATOM 718 N N . THR A 1 90 ? 11.426 -2.462 -13.591 1.00 87.44 90 THR A N 1
ATOM 719 C CA . THR A 1 90 ? 11.182 -1.603 -12.424 1.00 87.44 90 THR A CA 1
ATOM 720 C C . THR A 1 90 ? 9.861 -0.839 -12.547 1.00 87.44 90 THR A C 1
ATOM 722 O O . THR A 1 90 ? 9.098 -0.774 -11.579 1.00 87.44 90 THR A O 1
ATOM 725 N N . VAL A 1 91 ? 9.542 -0.298 -13.729 1.00 89.19 91 VAL A N 1
ATOM 726 C CA . VAL A 1 91 ? 8.251 0.363 -13.990 1.00 89.19 91 VAL A CA 1
ATOM 727 C C . VAL A 1 91 ? 7.097 -0.638 -13.875 1.00 89.19 91 VAL A C 1
ATOM 729 O O . VAL A 1 91 ? 6.143 -0.383 -13.140 1.00 89.19 91 VAL A O 1
ATOM 732 N N . LEU A 1 92 ? 7.197 -1.792 -14.541 1.00 89.25 92 LEU A N 1
ATOM 733 C CA . LEU A 1 92 ? 6.169 -2.840 -14.534 1.00 89.25 92 LEU A CA 1
ATOM 734 C C . LEU A 1 92 ? 5.887 -3.374 -13.124 1.00 89.25 92 LEU A C 1
ATOM 736 O O . LEU A 1 92 ? 4.728 -3.445 -12.711 1.00 89.25 92 LEU A O 1
ATOM 740 N N . SER A 1 93 ? 6.936 -3.694 -12.365 1.00 85.00 93 SER A N 1
ATOM 741 C CA . SER A 1 93 ? 6.825 -4.212 -10.998 1.00 85.00 93 SER A CA 1
ATOM 742 C C . SER A 1 93 ? 6.138 -3.210 -10.064 1.00 85.00 93 SER A C 1
ATOM 744 O O . SER A 1 93 ? 5.202 -3.560 -9.338 1.00 85.00 93 SER A O 1
ATOM 746 N N . ASN A 1 94 ? 6.521 -1.931 -10.139 1.00 85.81 94 ASN A N 1
ATOM 747 C CA . ASN A 1 94 ? 5.911 -0.895 -9.311 1.00 85.81 94 ASN A CA 1
ATOM 748 C C . ASN A 1 94 ? 4.462 -0.583 -9.716 1.00 85.81 94 ASN A C 1
ATOM 750 O O . ASN A 1 94 ? 3.617 -0.391 -8.841 1.00 85.81 94 ASN A O 1
ATOM 754 N N . LEU A 1 95 ? 4.136 -0.588 -11.013 1.00 87.50 95 LEU A N 1
ATOM 755 C CA . LEU A 1 95 ? 2.752 -0.447 -11.483 1.00 87.50 95 LEU A CA 1
ATOM 756 C C . LEU A 1 95 ? 1.872 -1.614 -11.018 1.00 87.50 95 LEU A C 1
ATOM 758 O O . LEU A 1 95 ? 0.734 -1.399 -10.593 1.00 87.50 95 LEU A O 1
ATOM 762 N N . TYR A 1 96 ? 2.401 -2.839 -11.049 1.00 86.94 96 TYR A N 1
ATOM 763 C CA . TYR A 1 96 ? 1.705 -4.014 -10.531 1.00 86.94 96 TYR A CA 1
ATOM 764 C C . TYR A 1 96 ? 1.461 -3.910 -9.021 1.00 86.94 96 TYR A C 1
ATOM 766 O O . TYR A 1 96 ? 0.354 -4.183 -8.553 1.00 86.94 96 TYR A O 1
ATOM 774 N N . HIS A 1 97 ? 2.452 -3.446 -8.254 1.00 81.25 97 HIS A N 1
ATOM 775 C CA . HIS A 1 97 ? 2.306 -3.213 -6.817 1.00 81.25 97 HIS A CA 1
ATOM 776 C C . HIS A 1 97 ? 1.223 -2.175 -6.492 1.00 81.25 97 HIS A C 1
ATOM 778 O O . HIS A 1 97 ? 0.410 -2.417 -5.598 1.00 81.25 97 HIS A O 1
ATOM 784 N N . ILE A 1 98 ? 1.153 -1.071 -7.246 1.00 83.31 98 ILE A N 1
ATOM 785 C CA . ILE A 1 98 ? 0.094 -0.059 -7.098 1.00 83.31 98 ILE A CA 1
ATOM 786 C C . ILE A 1 98 ? -1.273 -0.685 -7.372 1.00 83.31 98 ILE A C 1
ATOM 788 O O . ILE A 1 98 ? -2.152 -0.604 -6.516 1.00 83.31 98 ILE A O 1
ATOM 792 N N . LYS A 1 99 ? -1.436 -1.381 -8.507 1.00 84.00 99 LYS A N 1
ATOM 793 C CA . LYS A 1 99 ? -2.701 -2.054 -8.854 1.00 84.00 99 LYS A CA 1
ATOM 794 C C . LYS A 1 99 ? -3.122 -3.077 -7.799 1.00 84.00 99 LYS A C 1
ATOM 796 O O . LYS A 1 99 ? -4.300 -3.175 -7.467 1.00 84.00 99 LYS A O 1
ATOM 801 N N . ARG A 1 100 ? -2.169 -3.827 -7.237 1.00 83.12 100 ARG A N 1
ATOM 802 C CA . ARG A 1 100 ? -2.431 -4.812 -6.178 1.00 83.12 100 ARG A CA 1
ATOM 803 C C . ARG A 1 100 ? -2.898 -4.152 -4.880 1.00 83.12 100 ARG A C 1
ATOM 805 O O . ARG A 1 100 ? -3.777 -4.696 -4.217 1.00 83.12 100 ARG A O 1
ATOM 812 N N . ILE A 1 101 ? -2.304 -3.025 -4.490 1.00 81.06 101 ILE A N 1
ATOM 813 C CA . ILE A 1 101 ? -2.709 -2.274 -3.292 1.00 81.06 101 ILE A CA 1
ATOM 814 C C . ILE A 1 101 ? -4.077 -1.619 -3.517 1.00 81.06 101 ILE A C 1
ATOM 816 O O . ILE A 1 101 ? -4.940 -1.714 -2.651 1.00 81.06 101 ILE A O 1
ATOM 820 N N . GLU A 1 102 ? -4.315 -1.048 -4.698 1.00 78.81 102 GLU A N 1
ATOM 821 C CA . GLU A 1 102 ? -5.606 -0.463 -5.075 1.00 78.81 102 GLU A CA 1
ATOM 822 C C . GLU A 1 102 ? -6.734 -1.509 -5.053 1.00 78.81 102 GLU A C 1
ATOM 824 O O . GLU A 1 102 ? -7.803 -1.261 -4.499 1.00 78.81 102 GLU A O 1
ATOM 829 N N . ALA A 1 103 ? -6.483 -2.718 -5.565 1.00 82.75 103 ALA A N 1
ATOM 830 C CA . ALA A 1 103 ? -7.441 -3.823 -5.505 1.00 82.75 103 ALA A CA 1
ATOM 831 C C . ALA A 1 103 ? -7.737 -4.290 -4.067 1.00 82.75 103 ALA A C 1
ATOM 833 O O . ALA A 1 103 ? -8.851 -4.720 -3.783 1.00 82.75 103 ALA A O 1
ATOM 834 N N . LYS A 1 104 ? -6.760 -4.201 -3.154 1.00 75.19 104 LYS A N 1
ATOM 835 C CA . LYS A 1 104 ? -6.955 -4.490 -1.722 1.00 75.19 104 LYS A CA 1
ATOM 836 C C . LYS A 1 104 ? -7.696 -3.376 -0.977 1.00 75.19 104 LYS A C 1
ATOM 838 O O . LYS A 1 104 ? -8.267 -3.661 0.063 1.00 75.19 104 LYS A O 1
ATOM 843 N N . LEU A 1 105 ? -7.648 -2.139 -1.475 1.00 69.50 105 LEU A N 1
ATOM 844 C CA . LEU A 1 105 ? -8.354 -0.981 -0.911 1.00 69.50 105 LEU A CA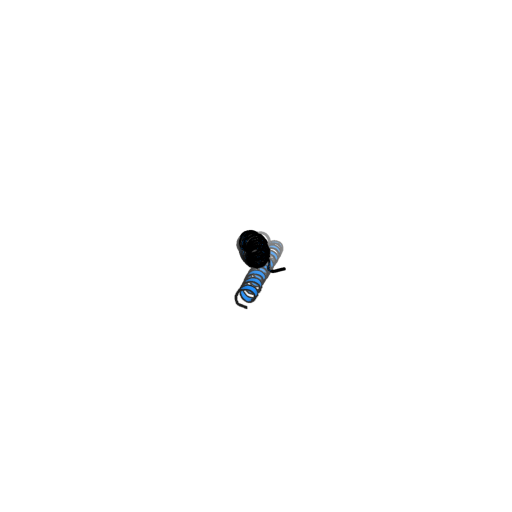 1
ATOM 845 C C . LEU A 1 105 ? -9.813 -0.890 -1.384 1.00 69.50 105 LEU A C 1
ATOM 847 O O . LEU A 1 105 ? -10.649 -0.375 -0.652 1.00 69.50 105 LEU A O 1
ATOM 851 N N . LYS A 1 106 ? -10.121 -1.369 -2.598 1.00 64.12 106 LYS A N 1
ATOM 852 C CA . LYS A 1 106 ? -11.490 -1.406 -3.155 1.00 64.12 106 LYS A CA 1
ATOM 853 C C . LYS A 1 106 ? -12.357 -2.556 -2.627 1.00 64.12 106 LYS A C 1
ATOM 855 O O . LYS A 1 106 ? -13.535 -2.610 -2.969 1.00 64.12 106 LYS A O 1
ATOM 860 N N . LYS A 1 107 ? -11.776 -3.490 -1.876 1.00 56.25 107 LYS A N 1
ATOM 861 C CA . LYS A 1 107 ? -12.429 -4.700 -1.369 1.00 56.25 107 LYS A CA 1
ATOM 862 C C . LYS A 1 107 ? -12.698 -4.567 0.122 1.00 56.25 107 LYS A C 1
ATOM 864 O O . LYS A 1 107 ? -13.777 -5.027 0.544 1.00 56.25 107 LYS A O 1
#

pLDDT: mean 83.41, std 8.19, range [52.56, 92.56]